Protein AF-A0A925FP99-F1 (afdb_monomer)

pLDDT: mean 89.09, std 8.15, range [67.25, 97.56]

Structure (mmCIF, N/CA/C/O backbone):
data_AF-A0A925FP99-F1
#
_entry.id   AF-A0A925FP99-F1
#
loop_
_atom_site.group_PDB
_atom_site.id
_atom_site.type_symbol
_atom_site.label_atom_id
_atom_site.label_alt_id
_atom_site.label_comp_id
_atom_site.label_asym_id
_atom_site.label_entity_id
_atom_site.label_seq_id
_atom_site.pdbx_PDB_ins_code
_atom_site.Cartn_x
_atom_site.Cartn_y
_atom_site.Cartn_z
_atom_site.occupancy
_atom_site.B_iso_or_equiv
_atom_site.aut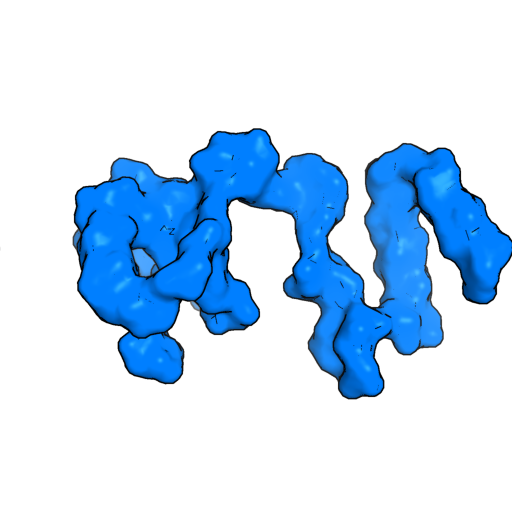h_seq_id
_atom_site.auth_comp_id
_atom_site.auth_asym_id
_atom_site.auth_atom_id
_atom_site.pdbx_PDB_model_num
ATOM 1 N N . ASN A 1 1 ? -18.141 0.164 24.677 1.00 76.81 1 ASN A N 1
ATOM 2 C CA . ASN A 1 1 ? -19.324 -0.735 24.836 1.00 76.81 1 ASN A CA 1
ATOM 3 C C . ASN A 1 1 ? -20.194 -0.618 23.567 1.00 76.81 1 ASN A C 1
ATOM 5 O O . ASN A 1 1 ? -19.815 0.152 22.694 1.00 76.81 1 ASN A O 1
ATOM 9 N N . GLN A 1 2 ? -21.297 -1.367 23.413 1.00 85.50 2 GLN A N 1
ATOM 10 C CA . GLN A 1 2 ? -22.122 -1.323 22.183 1.00 85.50 2 GLN A CA 1
ATOM 11 C C . GLN A 1 2 ? -22.684 0.083 21.892 1.00 85.50 2 GLN A C 1
ATOM 13 O O . GLN A 1 2 ? -22.601 0.559 20.767 1.00 85.50 2 GLN A O 1
ATOM 18 N N . GLU A 1 3 ? -23.162 0.775 22.924 1.00 89.81 3 GLU A N 1
ATOM 19 C CA . GLU A 1 3 ? -23.737 2.123 22.830 1.00 89.81 3 GLU A CA 1
ATOM 20 C C . GLU A 1 3 ? -22.730 3.168 22.317 1.00 89.81 3 GLU A C 1
ATOM 22 O O . GLU A 1 3 ? -23.032 3.945 21.416 1.00 89.81 3 GLU A O 1
ATOM 27 N N . GLN A 1 4 ? -21.495 3.134 22.821 1.00 87.50 4 GLN A N 1
ATOM 28 C CA . GLN A 1 4 ? -20.398 3.990 22.364 1.00 87.50 4 GLN A CA 1
ATOM 2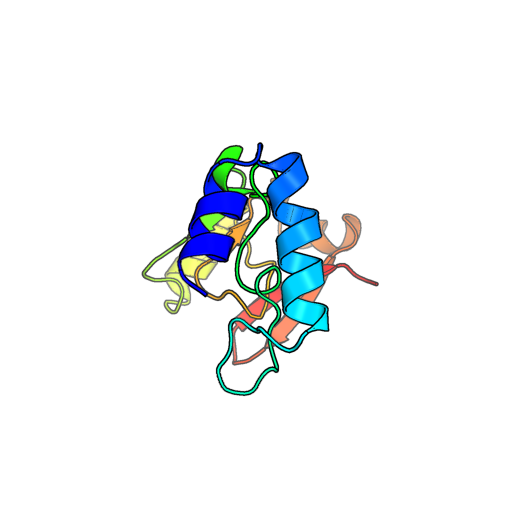9 C C . GLN A 1 4 ? -20.005 3.690 20.911 1.00 87.50 4 GLN A C 1
ATOM 31 O O . GLN A 1 4 ? -19.715 4.609 20.149 1.00 87.50 4 GLN A O 1
ATOM 36 N N . ALA A 1 5 ? -20.012 2.414 20.511 1.00 86.44 5 ALA A N 1
ATOM 37 C CA . ALA A 1 5 ? -19.715 2.032 19.134 1.00 86.44 5 ALA A CA 1
ATOM 38 C C . ALA A 1 5 ? -20.778 2.565 18.161 1.00 86.44 5 ALA A C 1
ATOM 40 O O . ALA A 1 5 ? -20.433 3.070 17.094 1.00 86.44 5 ALA A O 1
ATOM 41 N N . ASP A 1 6 ? -22.054 2.491 18.537 1.00 92.81 6 ASP A N 1
ATOM 42 C CA . ASP A 1 6 ? -23.154 3.004 17.720 1.00 92.81 6 ASP A CA 1
ATOM 43 C C . ASP A 1 6 ? -23.139 4.538 17.657 1.00 92.81 6 ASP A C 1
ATOM 45 O O . ASP A 1 6 ? -23.281 5.103 16.576 1.00 92.81 6 ASP A O 1
ATOM 49 N N . ALA A 1 7 ? -22.828 5.219 18.764 1.00 92.12 7 ALA A N 1
ATOM 50 C CA . ALA A 1 7 ? -22.654 6.671 18.772 1.00 92.12 7 ALA A CA 1
ATOM 51 C C . ALA A 1 7 ? -21.535 7.141 17.823 1.00 92.12 7 ALA A C 1
ATOM 53 O O . ALA A 1 7 ? -21.721 8.108 17.087 1.00 92.12 7 ALA A O 1
ATOM 54 N N . ILE A 1 8 ? -20.391 6.444 17.800 1.00 89.31 8 ILE A N 1
ATOM 55 C CA . ILE A 1 8 ? -19.280 6.767 16.890 1.00 89.31 8 ILE A CA 1
ATOM 56 C C . ILE A 1 8 ? -19.681 6.522 15.430 1.00 89.31 8 ILE A C 1
ATOM 58 O O . ILE A 1 8 ? -19.343 7.330 14.569 1.00 89.31 8 ILE A O 1
ATOM 62 N N . ARG A 1 9 ? -20.433 5.456 15.129 1.00 87.94 9 ARG A N 1
ATOM 63 C CA . ARG A 1 9 ? -20.881 5.148 13.755 1.00 87.94 9 ARG A CA 1
ATOM 64 C C . ARG A 1 9 ? -21.749 6.241 13.140 1.00 87.94 9 ARG A C 1
ATOM 66 O O . ARG A 1 9 ? -21.630 6.487 11.944 1.00 87.94 9 ARG A O 1
ATOM 73 N N . GLU A 1 10 ? -22.563 6.915 13.947 1.00 93.25 10 GLU A N 1
ATOM 74 C CA . GLU A 1 10 ? -23.425 8.015 13.495 1.00 93.25 10 GLU A CA 1
ATOM 75 C C . GLU A 1 10 ? -22.660 9.332 13.257 1.00 93.25 10 GLU A C 1
ATOM 77 O O . GLU A 1 10 ? -23.189 10.279 12.668 1.00 93.25 10 GLU A O 1
ATOM 82 N N . LEU A 1 11 ? -21.397 9.429 13.690 1.00 90.94 11 LEU A N 1
ATOM 83 C CA . LEU A 1 11 ? -20.569 10.598 13.412 1.00 90.94 11 LEU A CA 1
ATOM 84 C C . LEU A 1 11 ? -20.184 10.656 11.931 1.00 90.94 11 LEU A C 1
ATOM 86 O O . LEU A 1 11 ? -19.944 9.643 11.280 1.00 90.94 11 LEU A O 1
ATOM 90 N N . SER A 1 12 ? -20.007 11.871 11.408 1.00 89.06 12 SER A N 1
ATOM 91 C CA . SER A 1 12 ? -19.359 12.057 10.105 1.00 89.06 12 SER A CA 1
ATOM 92 C C . SER A 1 12 ? -17.948 11.449 10.114 1.00 89.06 12 SER A C 1
ATOM 94 O O . SER A 1 12 ? -17.276 11.579 11.142 1.00 89.06 12 SER A O 1
ATOM 96 N N . PRO A 1 13 ? -17.423 10.936 8.986 1.00 82.12 13 PRO A N 1
ATOM 97 C CA . PRO A 1 13 ? -16.086 10.337 8.923 1.00 82.12 13 PRO A CA 1
ATOM 98 C C . PRO A 1 13 ? -14.964 11.175 9.560 1.00 82.12 13 PRO A C 1
ATOM 100 O O . PRO A 1 13 ? -14.145 10.650 10.307 1.00 82.12 13 PRO A O 1
ATOM 103 N N . TYR A 1 14 ? -14.979 12.499 9.371 1.00 83.81 14 TYR A N 1
ATOM 104 C CA . TYR A 1 14 ? -14.002 13.420 9.974 1.00 83.81 14 TYR A CA 1
ATOM 105 C C . TYR A 1 14 ? -14.022 13.455 11.507 1.00 83.81 14 TYR A C 1
ATOM 107 O O . TYR A 1 14 ? -13.011 13.757 12.131 1.00 83.81 14 TYR A O 1
ATOM 115 N N 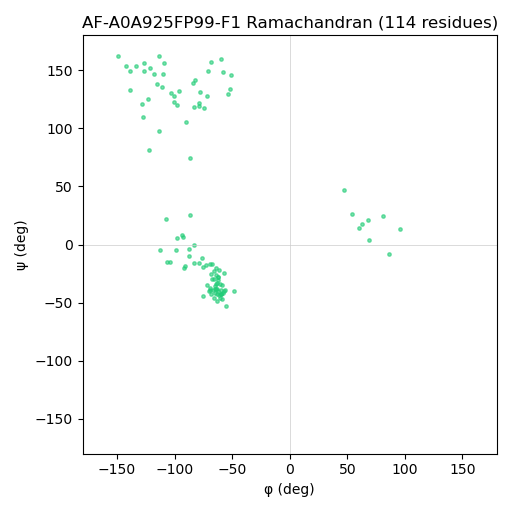. LYS A 1 15 ? -15.177 13.168 12.110 1.00 89.31 15 LYS A N 1
ATOM 116 C CA . LYS A 1 15 ? -15.366 13.106 13.562 1.00 89.31 15 LYS A CA 1
ATOM 117 C C . LYS A 1 15 ? -15.149 11.698 14.114 1.00 89.31 15 LYS A C 1
ATOM 119 O O . LYS A 1 15 ? -14.856 11.574 15.289 1.00 89.31 15 LYS A O 1
ATOM 124 N N . GLN A 1 16 ? -15.239 10.657 13.285 1.00 88.12 16 GLN A N 1
ATOM 125 C CA . GLN A 1 16 ? -14.939 9.284 13.706 1.00 88.12 16 GLN A CA 1
ATOM 126 C C . GLN A 1 16 ? -13.448 9.095 14.004 1.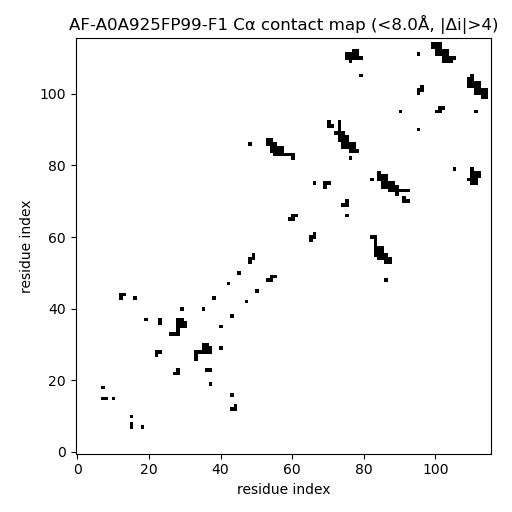00 88.12 16 GLN A C 1
ATOM 128 O O . GLN A 1 16 ? -13.095 8.486 15.006 1.00 88.12 16 GLN A O 1
ATOM 133 N N . VAL A 1 17 ? -12.574 9.648 13.157 1.00 85.56 17 VAL A N 1
ATOM 134 C CA . VAL A 1 17 ? -11.111 9.510 13.278 1.00 85.56 17 VAL A CA 1
ATOM 135 C C . VAL A 1 17 ? -10.562 9.953 14.648 1.00 85.56 17 VAL A C 1
ATOM 137 O O . VAL A 1 17 ? -9.863 9.154 15.270 1.00 85.56 17 VAL A O 1
ATOM 140 N N . PRO A 1 18 ? -10.854 11.166 15.164 1.00 87.88 18 PRO A N 1
ATOM 141 C CA . PRO A 1 18 ? -10.364 11.570 16.481 1.00 87.88 18 PRO A CA 1
ATOM 142 C C . PRO A 1 18 ? -10.908 10.699 17.620 1.00 87.88 18 PRO A C 1
ATOM 144 O O . PRO A 1 18 ? -10.168 10.442 18.564 1.00 87.88 18 PRO A O 1
ATOM 147 N N . GLU A 1 19 ? -12.139 10.185 17.518 1.00 89.56 19 GLU A N 1
ATOM 148 C CA . GLU A 1 19 ? -12.669 9.283 18.550 1.00 89.56 19 GLU A CA 1
ATOM 149 C C . GLU A 1 19 ? -12.009 7.910 18.523 1.00 89.56 19 GLU A C 1
ATOM 151 O O . GLU A 1 19 ? -11.740 7.339 19.574 1.00 89.56 19 GLU A O 1
ATOM 156 N N . VAL A 1 20 ? -11.657 7.396 17.342 1.00 85.62 20 VAL A N 1
ATOM 157 C CA . VAL A 1 20 ? -10.853 6.172 17.236 1.00 85.62 20 VAL A CA 1
ATOM 158 C C . VAL A 1 20 ? -9.497 6.355 17.926 1.00 85.62 20 VAL A C 1
ATOM 160 O O . VAL A 1 20 ? -9.088 5.480 18.684 1.00 85.62 20 VAL A O 1
ATOM 163 N N . PHE A 1 21 ? -8.836 7.504 17.753 1.00 85.25 21 PHE A N 1
ATOM 164 C CA . PHE A 1 21 ? -7.589 7.795 18.472 1.00 85.25 21 PHE A CA 1
ATOM 165 C C . PHE A 1 21 ? -7.779 7.921 19.990 1.00 85.25 21 PHE A C 1
ATOM 167 O O . PHE A 1 21 ? -6.910 7.493 20.749 1.00 85.25 21 PHE A O 1
ATOM 174 N N . ALA A 1 22 ? -8.902 8.477 20.452 1.00 88.25 22 ALA A N 1
ATOM 175 C CA . ALA A 1 22 ? -9.213 8.534 21.879 1.00 88.25 22 ALA A CA 1
ATOM 176 C C . ALA A 1 22 ? -9.373 7.125 22.477 1.00 88.25 22 ALA A C 1
ATOM 178 O O . ALA A 1 22 ? -8.809 6.837 23.531 1.00 88.25 22 ALA A O 1
ATOM 179 N N . LEU A 1 23 ? -10.049 6.215 21.766 1.00 86.50 23 LEU A N 1
ATOM 180 C CA . LEU A 1 23 ? -10.171 4.812 22.177 1.00 86.50 23 LEU A CA 1
ATOM 181 C C . LEU A 1 23 ? -8.812 4.096 22.220 1.00 86.50 23 LEU A C 1
ATOM 183 O O . LEU A 1 23 ? -8.557 3.311 23.133 1.00 86.50 23 LEU A O 1
ATOM 187 N N . GLU A 1 24 ? -7.918 4.381 21.270 1.00 84.12 24 GLU A N 1
ATOM 188 C CA . GLU A 1 24 ? -6.547 3.854 21.291 1.00 84.12 24 GLU A CA 1
ATOM 189 C C . GLU A 1 24 ? -5.768 4.331 22.523 1.00 84.12 24 GLU A C 1
ATOM 191 O O . GLU A 1 24 ? -5.076 3.533 23.158 1.00 84.12 24 GLU A O 1
ATOM 196 N N . ALA A 1 25 ? -5.926 5.599 22.920 1.00 83.81 25 ALA A N 1
ATOM 197 C CA . ALA A 1 25 ? -5.313 6.138 24.136 1.00 83.81 25 ALA A CA 1
ATOM 198 C C . ALA A 1 25 ? -5.844 5.475 25.424 1.00 83.81 25 ALA A C 1
ATOM 200 O O . ALA A 1 25 ? -5.124 5.401 26.420 1.00 83.81 25 ALA A O 1
ATOM 201 N N . GLU A 1 26 ? -7.070 4.949 25.397 1.00 86.19 26 GLU A N 1
ATOM 202 C CA . GLU A 1 26 ? -7.677 4.164 26.483 1.00 86.19 26 GLU A CA 1
ATOM 203 C C . GLU A 1 26 ? -7.273 2.677 26.465 1.00 86.19 26 GLU A C 1
ATOM 205 O O . GLU A 1 26 ? -7.677 1.907 27.338 1.00 86.19 26 GLU A O 1
ATOM 210 N N . GLY A 1 27 ? -6.447 2.259 25.502 1.00 81.06 27 GLY A N 1
ATOM 211 C CA . GLY A 1 27 ? -5.932 0.896 25.406 1.00 81.06 27 GLY A CA 1
ATOM 212 C C . GLY A 1 27 ? -6.717 -0.024 24.469 1.00 81.06 27 GLY A C 1
ATOM 213 O O . GLY A 1 27 ? -6.517 -1.240 24.504 1.00 81.06 27 GLY A O 1
ATOM 214 N N . ILE A 1 28 ? -7.607 0.519 23.633 1.00 80.88 28 ILE A N 1
ATOM 215 C CA . ILE A 1 28 ? -8.347 -0.250 22.629 1.00 80.88 28 ILE A CA 1
ATOM 216 C C . ILE A 1 28 ? -7.555 -0.264 21.321 1.00 80.88 28 ILE A C 1
ATOM 218 O O . ILE A 1 28 ? -7.531 0.709 20.575 1.00 80.88 28 ILE A O 1
ATOM 222 N N . PHE A 1 29 ? -6.933 -1.401 21.023 1.00 77.12 29 PHE A N 1
ATOM 223 C CA . PHE A 1 29 ? -6.112 -1.597 19.828 1.00 77.12 29 PHE A CA 1
ATOM 224 C C . PHE A 1 29 ? -6.734 -2.608 18.866 1.00 77.12 29 PHE A C 1
ATOM 226 O O . PHE A 1 29 ? -7.588 -3.414 19.239 1.00 77.12 29 PHE A O 1
ATOM 233 N N . PHE A 1 30 ? -6.269 -2.592 17.616 1.00 73.44 30 PHE A N 1
ATOM 234 C CA . PHE A 1 30 ? -6.692 -3.569 16.615 1.00 73.44 30 PHE A CA 1
ATOM 235 C C . PHE A 1 30 ? -6.048 -4.940 16.839 1.00 73.44 30 PHE A C 1
ATOM 237 O O . PHE A 1 30 ? -6.717 -5.972 16.768 1.00 73.44 30 PHE A O 1
ATOM 244 N N . ALA A 1 31 ? -4.746 -4.968 17.129 1.00 71.25 31 ALA A N 1
ATOM 245 C CA . ALA A 1 31 ? -4.050 -6.215 17.415 1.00 71.25 31 ALA A CA 1
ATOM 246 C C . ALA A 1 31 ? -4.241 -6.644 18.878 1.00 71.25 31 ALA A C 1
ATOM 248 O O . ALA A 1 31 ? -4.197 -5.828 19.796 1.00 71.25 31 ALA A O 1
ATOM 249 N N . LYS A 1 32 ? -4.404 -7.956 19.102 1.00 67.25 32 LYS A N 1
ATOM 250 C CA . LYS A 1 32 ? -4.583 -8.544 20.446 1.00 67.25 32 LYS A CA 1
ATOM 251 C C . LYS A 1 32 ? -3.366 -8.365 21.359 1.00 67.25 32 LYS A C 1
ATOM 253 O O . LYS A 1 32 ? -3.499 -8.489 22.570 1.00 67.25 32 LYS A O 1
ATOM 258 N N . ASP A 1 33 ? -2.198 -8.111 20.778 1.00 77.69 33 ASP A N 1
ATOM 259 C CA . ASP A 1 33 ? -0.944 -7.824 21.478 1.00 77.69 33 ASP A CA 1
ATOM 260 C C . ASP A 1 33 ? -0.712 -6.318 21.699 1.00 77.69 33 ASP A C 1
ATOM 262 O O . ASP A 1 33 ? 0.357 -5.928 22.160 1.00 77.69 33 ASP A O 1
ATOM 266 N N . LEU A 1 34 ? -1.705 -5.479 21.372 1.00 71.81 34 LEU A N 1
ATOM 267 C CA . LEU A 1 34 ? -1.673 -4.018 21.500 1.00 71.81 34 LEU A CA 1
ATOM 268 C C . LEU A 1 34 ? -0.555 -3.341 20.683 1.00 71.81 34 LEU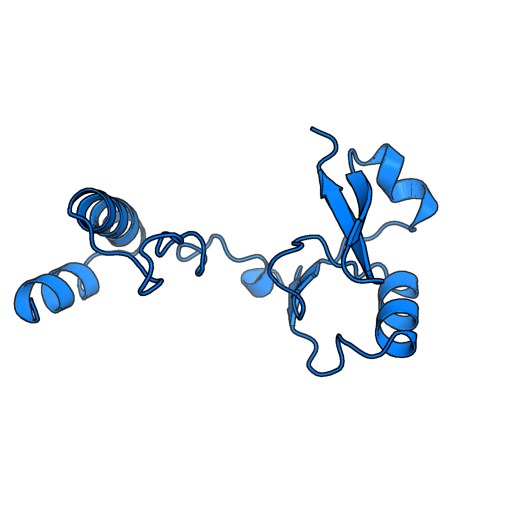 A C 1
ATOM 270 O O . LEU A 1 34 ? -0.256 -2.170 20.890 1.00 71.81 34 LEU A O 1
ATOM 274 N N . SER A 1 35 ? 0.063 -4.058 19.736 1.00 72.50 35 SER A N 1
ATOM 275 C CA . SER A 1 35 ? 1.199 -3.550 18.953 1.00 72.50 35 SER A CA 1
ATOM 276 C C . SER A 1 35 ? 0.792 -2.687 17.756 1.00 72.50 35 SER A C 1
ATOM 278 O O . SER A 1 35 ? 1.628 -1.986 17.187 1.00 72.50 35 SER A O 1
ATOM 280 N N . LYS A 1 36 ? -0.484 -2.743 17.352 1.00 68.31 36 LYS A N 1
ATOM 281 C CA . LYS A 1 36 ? -1.001 -2.063 16.159 1.00 68.31 36 LYS A CA 1
ATOM 282 C C . LYS A 1 36 ? -2.232 -1.245 16.503 1.00 68.31 36 LYS A C 1
ATOM 284 O O . LYS A 1 36 ? -3.249 -1.793 16.944 1.00 68.31 36 LYS A O 1
ATOM 289 N N . SER A 1 37 ? -2.133 0.055 16.249 1.00 75.38 37 SER A N 1
ATOM 290 C CA . SER A 1 37 ? -3.284 0.949 16.242 1.00 75.38 37 SER A CA 1
ATOM 291 C C . SER A 1 37 ? -4.298 0.498 15.185 1.00 75.38 37 SER A C 1
ATOM 293 O O . SER A 1 37 ? -3.983 -0.243 14.248 1.00 75.38 37 SER A O 1
ATOM 295 N N . ILE A 1 38 ? -5.542 0.928 15.339 1.00 73.75 38 ILE A N 1
ATOM 296 C CA . ILE A 1 38 ? -6.594 0.732 14.347 1.00 73.75 38 ILE A CA 1
ATOM 297 C C . ILE A 1 38 ? -6.153 1.377 13.034 1.00 73.75 38 ILE A C 1
ATOM 299 O O . ILE A 1 38 ? -6.156 0.707 12.004 1.00 73.75 38 ILE A O 1
ATOM 303 N N . ILE A 1 39 ? -5.638 2.607 13.081 1.00 73.75 39 ILE A N 1
ATOM 304 C CA . ILE A 1 39 ? -5.167 3.335 11.890 1.00 73.75 39 ILE A CA 1
ATOM 305 C C . ILE A 1 39 ? -3.885 2.743 11.270 1.00 73.75 39 ILE A C 1
ATOM 307 O O . ILE A 1 39 ? -3.592 2.986 10.105 1.00 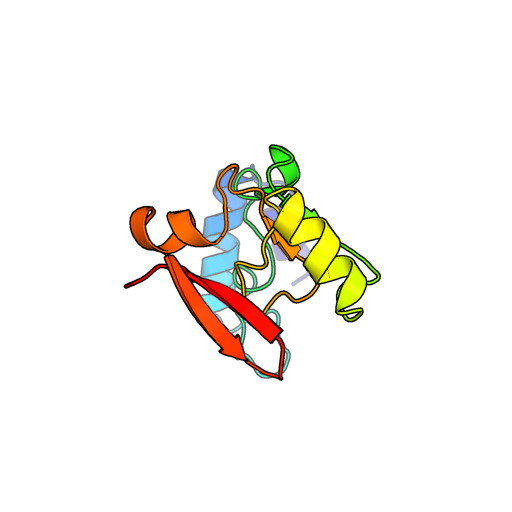73.75 39 ILE A O 1
ATOM 311 N N . TYR A 1 40 ? -3.134 1.906 11.992 1.00 69.25 40 TYR A N 1
ATOM 312 C CA . TYR A 1 40 ? -2.039 1.131 11.393 1.00 69.25 40 TYR A CA 1
ATOM 313 C C . TYR A 1 40 ? -2.556 0.066 10.414 1.00 69.25 40 TYR A C 1
ATOM 315 O O . TYR A 1 40 ? -1.859 -0.301 9.474 1.00 69.25 40 TYR A O 1
ATOM 323 N N . SER A 1 41 ? -3.762 -0.456 10.650 1.00 68.38 41 SER A N 1
ATOM 324 C CA . SER A 1 41 ? -4.322 -1.572 9.875 1.00 68.38 41 SER A CA 1
ATOM 325 C C . SER A 1 41 ? -5.384 -1.133 8.868 1.00 68.38 41 SER A C 1
ATOM 327 O O . SER A 1 41 ? -5.748 -1.915 7.995 1.00 68.38 41 SER A O 1
ATOM 329 N N . VAL A 1 42 ? -5.905 0.091 8.991 1.00 75.31 42 VAL A N 1
ATOM 330 C CA . VAL A 1 42 ? -6.928 0.645 8.094 1.00 75.31 42 VAL A CA 1
ATOM 331 C C . VAL A 1 42 ? -6.631 2.105 7.770 1.00 75.31 42 VAL A C 1
ATOM 333 O O . VAL A 1 42 ? -6.112 2.847 8.599 1.00 75.31 42 VAL A O 1
ATOM 336 N N . ALA A 1 43 ? -7.023 2.550 6.580 1.00 79.19 43 ALA A N 1
ATOM 337 C CA . ALA A 1 43 ? -6.943 3.960 6.221 1.00 79.19 43 ALA A CA 1
ATOM 338 C C . ALA A 1 43 ? -8.180 4.725 6.732 1.00 79.19 43 ALA A C 1
ATOM 340 O O . ALA A 1 43 ? -9.304 4.232 6.576 1.00 79.19 43 ALA A O 1
ATOM 341 N N . PRO A 1 44 ? -8.019 5.952 7.267 1.00 81.44 44 PRO A N 1
ATOM 342 C CA . PRO A 1 44 ? -9.137 6.862 7.463 1.00 81.44 44 PRO A CA 1
ATOM 343 C C . PRO A 1 44 ? -9.960 7.022 6.172 1.00 81.44 44 PRO A C 1
ATOM 345 O O . PRO A 1 44 ? -9.386 7.028 5.075 1.00 81.44 44 PRO A O 1
ATOM 348 N N . PRO A 1 45 ? -11.291 7.191 6.260 1.00 78.56 45 PRO A N 1
ATOM 349 C CA . PRO A 1 45 ? -12.112 7.421 5.078 1.00 78.56 45 PRO A CA 1
ATOM 350 C C . PRO A 1 45 ? -11.591 8.607 4.252 1.00 78.56 45 PRO A C 1
ATOM 352 O O . PRO A 1 45 ? -11.345 9.687 4.785 1.00 78.56 45 PRO A O 1
ATOM 355 N N . GLY A 1 46 ? -11.409 8.397 2.946 1.00 81.00 46 GLY A N 1
ATOM 356 C CA . GLY A 1 46 ? -10.839 9.396 2.034 1.00 81.00 46 GLY A CA 1
ATOM 357 C C . GLY A 1 46 ? -9.307 9.410 1.942 1.00 81.00 46 GLY A C 1
ATOM 358 O O . GLY A 1 46 ? -8.782 10.074 1.057 1.00 81.00 46 GLY A O 1
ATOM 359 N N . ALA A 1 47 ? -8.588 8.665 2.790 1.00 82.75 47 ALA A N 1
ATOM 360 C CA . ALA A 1 47 ? -7.121 8.604 2.779 1.00 82.75 47 ALA A CA 1
ATOM 361 C C . ALA A 1 47 ? -6.544 7.372 2.049 1.00 82.75 47 ALA A C 1
ATOM 363 O O . ALA A 1 47 ? -5.328 7.259 1.910 1.00 82.75 47 ALA A O 1
ATOM 364 N N . SER A 1 48 ? -7.388 6.438 1.593 1.00 84.75 48 SER A N 1
ATOM 365 C CA . SER A 1 48 ? -6.932 5.222 0.903 1.00 84.75 48 SER A CA 1
ATOM 366 C C . SER A 1 48 ? -6.554 5.486 -0.558 1.00 84.75 48 SER A C 1
ATOM 368 O O . SER A 1 48 ? -7.343 6.047 -1.317 1.00 84.75 48 SER A O 1
ATOM 370 N N . GLN A 1 49 ? -5.381 4.997 -0.973 1.00 82.50 49 GLN A N 1
ATOM 371 C CA . GLN A 1 49 ? -4.897 5.052 -2.363 1.00 82.50 49 GLN A CA 1
ATOM 372 C C . GLN A 1 49 ? -5.747 4.214 -3.334 1.00 82.50 49 GLN A C 1
ATOM 374 O O . GLN A 1 49 ? -5.791 4.508 -4.529 1.00 82.50 49 GLN A O 1
ATOM 379 N N . HIS A 1 50 ? -6.469 3.207 -2.829 1.00 86.62 50 HIS A N 1
ATOM 380 C CA . HIS A 1 50 ? -7.405 2.410 -3.632 1.00 86.62 50 HIS A CA 1
ATOM 381 C C . HIS A 1 50 ? -8.547 3.271 -4.195 1.00 86.62 50 HIS A C 1
ATOM 383 O O . HIS A 1 50 ? -9.067 2.982 -5.269 1.00 86.62 50 HIS A O 1
ATOM 389 N N . LEU A 1 51 ? -8.910 4.372 -3.518 1.00 81.81 51 LEU A N 1
ATOM 390 C CA . LEU A 1 51 ? -9.993 5.267 -3.953 1.00 81.81 51 LEU A CA 1
ATOM 391 C C . LEU A 1 51 ? -9.677 5.997 -5.261 1.00 81.81 51 LEU A C 1
ATOM 393 O O . LEU A 1 51 ? -10.590 6.326 -6.014 1.00 81.81 51 LEU A O 1
ATOM 397 N N . SER A 1 52 ? -8.399 6.258 -5.531 1.00 86.75 52 SER A N 1
ATOM 398 C CA . SER A 1 52 ? -7.935 6.905 -6.759 1.00 86.75 52 SER A CA 1
ATOM 399 C C . SER A 1 52 ? -7.435 5.910 -7.806 1.00 86.75 52 SER A C 1
ATOM 401 O O . SER A 1 52 ? -6.912 6.337 -8.832 1.00 86.75 52 SER A O 1
ATOM 403 N N . LEU A 1 53 ? -7.581 4.600 -7.554 1.00 85.81 53 LEU A N 1
ATOM 404 C CA . LEU A 1 53 ? -6.991 3.524 -8.361 1.00 85.81 53 LEU A CA 1
ATOM 405 C C . LEU A 1 53 ? -5.468 3.670 -8.537 1.00 85.81 53 LEU A C 1
ATOM 407 O O . LEU A 1 53 ? -4.899 3.176 -9.507 1.00 85.81 53 LEU A O 1
ATOM 411 N N . LEU A 1 54 ? -4.804 4.338 -7.587 1.00 91.12 54 LEU A N 1
ATOM 412 C CA . LEU A 1 54 ? -3.343 4.397 -7.508 1.00 91.12 54 LEU A CA 1
ATOM 413 C C . LEU A 1 54 ? -2.765 3.219 -6.721 1.00 91.12 54 LEU A C 1
ATOM 415 O O . LEU A 1 54 ? -1.547 3.085 -6.645 1.00 91.12 54 LEU A O 1
ATOM 419 N N . ALA A 1 55 ? -3.628 2.374 -6.157 1.00 93.38 55 ALA A N 1
ATOM 420 C CA . ALA A 1 55 ? -3.246 1.114 -5.555 1.00 93.38 55 ALA A CA 1
ATOM 421 C C . ALA A 1 55 ? -4.274 0.010 -5.817 1.00 93.38 55 ALA A C 1
ATOM 423 O O . ALA A 1 55 ? -5.459 0.297 -6.008 1.00 93.38 55 ALA A O 1
ATOM 424 N N . PHE A 1 56 ? -3.806 -1.237 -5.805 1.00 93.31 56 PHE A N 1
ATOM 425 C CA . PHE A 1 56 ? -4.644 -2.433 -5.765 1.00 93.31 56 PHE A CA 1
ATOM 426 C C . PHE A 1 56 ? -3.947 -3.574 -5.022 1.00 93.31 56 PHE A C 1
ATOM 428 O O . PHE A 1 56 ? -2.720 -3.598 -4.902 1.00 93.31 56 PHE A O 1
ATOM 435 N N . ASP A 1 57 ? -4.748 -4.559 -4.614 1.00 95.19 57 ASP A N 1
ATOM 436 C CA . ASP A 1 57 ? -4.269 -5.772 -3.958 1.00 95.19 57 ASP A CA 1
ATOM 437 C C . ASP A 1 57 ? -4.216 -6.937 -4.950 1.00 95.19 57 ASP A C 1
ATOM 439 O O . ASP A 1 57 ? -5.199 -7.242 -5.629 1.00 95.19 57 ASP A O 1
ATOM 443 N N . ILE A 1 58 ? -3.067 -7.609 -5.029 1.00 95.88 58 ILE A N 1
ATOM 444 C CA . ILE A 1 58 ? -2.865 -8.785 -5.884 1.00 95.88 58 ILE A CA 1
ATOM 445 C C . ILE A 1 58 ? -2.908 -10.047 -5.040 1.00 95.88 58 ILE A C 1
ATOM 447 O O . ILE A 1 58 ? -2.187 -10.148 -4.055 1.00 95.88 58 ILE A O 1
ATOM 451 N N . ALA A 1 59 ? -3.698 -11.042 -5.447 1.00 96.56 59 ALA A N 1
ATOM 452 C CA . ALA A 1 59 ? -3.780 -12.322 -4.744 1.00 96.56 59 ALA A CA 1
ATOM 453 C C . ALA A 1 59 ? -2.489 -13.147 -4.896 1.00 96.56 59 ALA A C 1
ATOM 455 O O . ALA A 1 59 ? -1.995 -13.733 -3.936 1.00 96.56 59 ALA A O 1
ATOM 456 N N . GLU A 1 60 ? -1.890 -13.144 -6.087 1.00 97.00 60 GLU A N 1
ATOM 457 C CA . GLU A 1 60 ? -0.671 -13.883 -6.427 1.00 97.00 60 GLU A CA 1
ATOM 458 C C . GLU A 1 60 ? 0.620 -13.115 -6.085 1.00 97.00 60 GLU A C 1
ATOM 460 O O . GLU A 1 60 ? 1.665 -13.345 -6.695 1.00 97.00 60 GLU A O 1
ATOM 465 N N . PHE A 1 61 ? 0.576 -12.200 -5.111 1.00 94.69 61 PHE A N 1
ATOM 466 C CA . PHE A 1 61 ? 1.686 -11.305 -4.759 1.00 94.69 61 PHE A CA 1
ATOM 467 C C . PHE A 1 61 ? 2.991 -12.043 -4.395 1.00 94.69 61 PHE A C 1
ATOM 469 O O . PHE A 1 61 ? 4.091 -11.498 -4.525 1.00 94.69 61 PHE A O 1
ATOM 476 N N . ASP A 1 62 ? 2.891 -13.298 -3.947 1.00 94.81 62 ASP A N 1
ATOM 477 C CA . ASP A 1 62 ? 4.039 -14.143 -3.605 1.00 94.81 62 ASP A CA 1
ATOM 478 C C . ASP A 1 62 ? 4.778 -14.690 -4.840 1.00 94.81 62 ASP A C 1
ATOM 480 O O . ASP A 1 62 ? 5.966 -15.006 -4.770 1.00 94.81 62 ASP A O 1
ATOM 484 N N . ASN A 1 63 ? 4.140 -14.710 -6.012 1.00 96.25 63 ASN A N 1
ATOM 485 C CA . ASN A 1 63 ? 4.774 -15.177 -7.238 1.00 96.25 63 ASN A CA 1
ATOM 486 C C . ASN A 1 63 ? 5.787 -14.130 -7.772 1.00 96.25 63 ASN A C 1
ATOM 488 O O . ASN A 1 63 ? 5.388 -13.020 -8.144 1.00 96.25 63 ASN A O 1
ATOM 492 N N . PRO A 1 64 ? 7.094 -14.454 -7.860 1.00 95.38 64 PRO A N 1
ATOM 493 C CA . PRO A 1 64 ? 8.106 -13.521 -8.358 1.00 95.38 64 PRO A CA 1
ATOM 494 C C . PRO A 1 64 ? 7.876 -13.095 -9.815 1.00 95.38 64 PRO A C 1
ATOM 496 O O . PRO A 1 64 ? 8.196 -11.958 -10.167 1.00 95.38 64 PRO A O 1
ATOM 499 N N . ASP A 1 65 ? 7.286 -13.952 -10.652 1.00 97.19 65 ASP A N 1
ATOM 500 C CA . ASP A 1 65 ? 6.974 -13.608 -12.041 1.00 97.19 65 ASP A CA 1
ATOM 501 C C . ASP A 1 65 ? 5.861 -12.560 -12.121 1.00 97.19 65 ASP A C 1
ATOM 503 O O . ASP A 1 65 ? 5.945 -11.633 -12.929 1.00 97.19 65 ASP A O 1
ATOM 507 N N . VAL A 1 66 ? 4.861 -12.649 -11.237 1.00 97.12 66 VAL A N 1
ATOM 508 C CA . VAL A 1 66 ? 3.796 -11.641 -11.122 1.00 97.12 66 VAL A CA 1
ATOM 509 C C . VAL A 1 66 ? 4.394 -10.300 -10.709 1.00 97.12 66 VAL A C 1
ATOM 511 O O . VAL A 1 66 ? 4.165 -9.301 -11.390 1.00 97.12 66 VAL A O 1
ATOM 514 N N . ARG A 1 67 ? 5.247 -10.272 -9.675 1.00 96.00 67 ARG A N 1
ATOM 515 C CA . ARG A 1 67 ? 5.937 -9.038 -9.252 1.00 96.00 67 ARG A CA 1
ATOM 516 C C . ARG A 1 67 ? 6.770 -8.426 -10.376 1.00 96.00 67 ARG A C 1
ATOM 518 O O . ARG A 1 67 ? 6.726 -7.219 -10.593 1.00 96.00 67 ARG A O 1
ATOM 525 N N . LYS A 1 68 ? 7.481 -9.257 -11.141 1.00 95.88 68 LYS A N 1
ATOM 526 C CA . LYS A 1 68 ? 8.277 -8.812 -12.290 1.00 95.88 68 LYS A CA 1
ATOM 527 C C . LYS A 1 68 ? 7.417 -8.221 -13.409 1.00 95.88 68 LYS A C 1
ATOM 529 O O . LYS A 1 68 ? 7.841 -7.267 -14.056 1.00 95.88 68 LYS A O 1
ATOM 534 N N . ILE A 1 69 ? 6.240 -8.787 -13.677 1.00 97.25 69 ILE A N 1
ATOM 535 C CA . ILE A 1 69 ? 5.292 -8.232 -14.655 1.00 97.25 69 ILE A CA 1
ATOM 536 C C . ILE A 1 69 ? 4.769 -6.878 -14.168 1.00 97.25 69 ILE A C 1
ATOM 538 O O . ILE A 1 69 ? 4.773 -5.920 -14.934 1.00 97.25 69 ILE A O 1
ATOM 542 N N . LEU A 1 70 ? 4.378 -6.780 -12.899 1.00 97.19 70 LEU A N 1
ATOM 543 C CA . LEU A 1 70 ? 3.861 -5.549 -12.300 1.00 97.19 70 LEU A CA 1
ATOM 544 C C . LEU A 1 70 ? 4.887 -4.409 -12.332 1.00 97.19 70 LEU A C 1
ATOM 546 O O . LEU A 1 70 ? 4.557 -3.319 -12.799 1.00 97.19 70 LEU A O 1
ATOM 550 N N . ALA A 1 71 ? 6.142 -4.682 -11.966 1.00 96.44 71 ALA A N 1
ATOM 551 C CA . ALA A 1 71 ? 7.224 -3.697 -12.014 1.00 96.44 71 ALA A CA 1
ATOM 552 C C . ALA A 1 71 ? 7.452 -3.148 -13.435 1.00 96.44 71 ALA A C 1
ATOM 554 O O . ALA A 1 71 ? 7.603 -1.943 -13.621 1.00 96.44 71 ALA A O 1
ATOM 555 N N . LYS A 1 72 ? 7.366 -3.999 -14.472 1.00 97.12 72 LYS A N 1
ATOM 556 C CA . LYS A 1 72 ? 7.427 -3.554 -15.883 1.00 97.12 72 LYS A CA 1
ATOM 557 C C . LYS A 1 72 ? 6.298 -2.597 -16.274 1.00 97.12 72 LYS A C 1
ATOM 559 O O . LYS A 1 72 ? 6.430 -1.882 -17.262 1.00 97.12 72 LYS A O 1
ATOM 564 N N . HIS A 1 73 ? 5.192 -2.618 -15.537 1.00 97.31 73 HIS A N 1
ATOM 565 C CA . HIS A 1 73 ? 4.036 -1.747 -15.723 1.00 97.31 73 HIS A CA 1
ATOM 566 C C . HIS A 1 73 ? 3.923 -0.680 -14.621 1.00 97.31 73 HIS A C 1
ATOM 568 O O . HIS A 1 73 ? 2.847 -0.119 -14.428 1.00 97.31 73 HIS A O 1
ATOM 574 N N . PHE A 1 74 ? 5.033 -0.376 -13.938 1.00 97.50 74 PHE A N 1
ATOM 575 C CA . PHE A 1 74 ? 5.170 0.694 -12.943 1.00 97.50 74 PHE A CA 1
ATOM 576 C C . PHE A 1 74 ? 4.385 0.493 -11.639 1.00 97.50 74 PHE A C 1
ATOM 578 O O . PHE A 1 74 ? 4.118 1.458 -10.916 1.00 97.50 74 PHE A O 1
ATOM 585 N N . TRP A 1 75 ? 4.025 -0.756 -11.339 1.00 97.56 75 TRP A N 1
ATOM 586 C CA . TRP A 1 75 ? 3.385 -1.155 -10.090 1.00 97.56 75 TRP A CA 1
ATOM 587 C C . TRP A 1 75 ? 4.415 -1.767 -9.149 1.00 97.56 75 TRP A C 1
ATOM 589 O O . TRP A 1 75 ? 5.054 -2.768 -9.481 1.00 97.56 75 TRP A O 1
ATOM 599 N N . TYR A 1 76 ? 4.546 -1.189 -7.958 1.00 97.06 76 TYR A N 1
ATOM 600 C CA . TYR A 1 76 ? 5.582 -1.556 -6.995 1.00 97.06 76 TYR A CA 1
ATOM 601 C C . TYR A 1 76 ? 5.005 -1.732 -5.594 1.00 97.06 76 TYR A C 1
ATOM 603 O O . TYR A 1 76 ? 4.011 -1.105 -5.230 1.00 97.06 76 TYR A O 1
ATOM 611 N N . GLN A 1 77 ? 5.659 -2.556 -4.780 1.00 96.25 77 GLN A N 1
ATOM 612 C CA . GLN A 1 77 ? 5.325 -2.672 -3.365 1.00 96.25 77 GLN A CA 1
ATOM 613 C C . GLN A 1 77 ? 6.012 -1.551 -2.587 1.00 96.25 77 GLN A C 1
ATOM 615 O O . GLN A 1 77 ? 7.240 -1.474 -2.562 1.00 96.25 77 GLN A O 1
ATOM 620 N N . THR A 1 78 ? 5.228 -0.690 -1.940 1.00 94.94 78 THR A N 1
ATOM 621 C CA . THR A 1 78 ? 5.744 0.477 -1.199 1.00 94.94 78 THR A CA 1
ATOM 622 C C . THR A 1 78 ? 5.536 0.379 0.313 1.00 94.94 78 THR A C 1
ATOM 624 O O . THR A 1 78 ? 5.996 1.240 1.059 1.00 94.94 78 THR A O 1
ATOM 627 N N . VAL A 1 79 ? 4.853 -0.672 0.780 1.00 91.00 79 VAL A N 1
ATOM 628 C CA . VAL A 1 79 ? 4.512 -0.899 2.191 1.00 91.00 79 VAL A CA 1
ATOM 629 C C . VAL A 1 79 ? 4.973 -2.300 2.592 1.00 91.00 79 VAL A C 1
ATOM 631 O O . VAL A 1 79 ? 4.416 -3.302 2.162 1.00 91.00 79 VAL A O 1
ATOM 634 N N . THR A 1 80 ? 6.010 -2.395 3.424 1.00 90.88 80 THR A N 1
ATOM 635 C CA . THR A 1 80 ? 6.646 -3.682 3.780 1.00 90.88 80 THR A CA 1
ATOM 636 C C . THR A 1 80 ? 5.769 -4.603 4.622 1.00 90.88 80 THR A C 1
ATOM 638 O O . THR A 1 80 ? 5.957 -5.818 4.610 1.00 90.88 80 THR A O 1
ATOM 641 N N . SER A 1 81 ? 4.821 -4.034 5.365 1.00 87.19 81 SER A N 1
ATOM 642 C CA . SER A 1 81 ? 3.868 -4.769 6.197 1.00 87.19 81 SER A CA 1
ATOM 643 C C . SER A 1 81 ? 2.602 -5.199 5.454 1.00 87.19 81 SER A C 1
ATOM 645 O O . SER A 1 81 ? 1.826 -5.964 6.021 1.00 87.19 81 SER A O 1
ATOM 647 N N . ASP A 1 82 ? 2.391 -4.719 4.224 1.00 88.44 82 ASP A N 1
ATOM 648 C CA . ASP A 1 82 ? 1.192 -4.972 3.424 1.00 88.44 82 ASP A CA 1
ATOM 649 C C . ASP A 1 82 ? 1.572 -5.621 2.088 1.00 88.44 82 ASP A C 1
ATOM 651 O O . ASP A 1 82 ? 1.779 -4.984 1.057 1.00 88.44 82 ASP A O 1
ATOM 655 N N . LEU A 1 83 ? 1.773 -6.935 2.151 1.00 93.38 83 LEU A N 1
ATOM 656 C CA . LEU A 1 83 ? 2.332 -7.724 1.057 1.00 93.38 83 LEU A CA 1
ATOM 657 C C . LEU A 1 83 ? 1.485 -7.792 -0.228 1.00 93.38 83 LEU A C 1
ATOM 659 O O . LEU A 1 83 ? 2.101 -7.912 -1.287 1.00 93.38 83 LEU A O 1
ATOM 663 N N . PRO A 1 84 ? 0.142 -7.797 -0.204 1.00 95.19 84 PRO A N 1
ATOM 664 C CA . PRO A 1 84 ? -0.634 -7.786 -1.439 1.00 95.19 84 PRO A CA 1
ATOM 665 C C . PRO A 1 84 ? -0.736 -6.399 -2.086 1.00 95.19 84 PRO A C 1
ATOM 667 O O . PRO A 1 84 ? -1.082 -6.351 -3.263 1.00 95.19 84 PRO A O 1
ATOM 670 N N . HIS A 1 85 ? -0.427 -5.309 -1.370 1.00 95.44 85 HIS A N 1
ATOM 671 C CA . HIS A 1 85 ? -0.642 -3.932 -1.828 1.00 95.44 85 HIS A CA 1
ATOM 672 C C . HIS A 1 85 ? 0.435 -3.465 -2.818 1.00 95.44 85 HIS A C 1
ATOM 674 O O . HIS A 1 85 ? 1.630 -3.407 -2.502 1.00 95.44 85 HIS A O 1
ATOM 680 N N . PHE A 1 86 ? 0.001 -3.076 -4.017 1.00 96.75 86 PHE A N 1
ATOM 681 C CA . PHE A 1 86 ? 0.837 -2.462 -5.047 1.00 96.75 86 PHE A CA 1
ATOM 682 C C . PHE A 1 86 ? 0.390 -1.033 -5.314 1.00 96.75 86 PHE A C 1
ATOM 684 O O . PHE A 1 86 ? -0.798 -0.771 -5.465 1.00 96.75 86 PHE A O 1
ATOM 691 N N . THR A 1 87 ? 1.358 -0.132 -5.457 1.00 96.81 87 THR A N 1
ATOM 692 C CA . THR A 1 87 ? 1.152 1.283 -5.774 1.00 96.81 87 THR A CA 1
ATOM 693 C C . THR A 1 87 ? 1.656 1.571 -7.186 1.00 96.81 87 THR A C 1
ATOM 695 O O . THR A 1 87 ? 2.756 1.149 -7.554 1.00 96.81 87 THR A O 1
ATOM 698 N N . PHE A 1 88 ? 0.880 2.311 -7.976 1.00 96.62 88 PHE A N 1
ATOM 699 C CA . PHE A 1 88 ? 1.323 2.822 -9.271 1.00 96.62 88 PHE A CA 1
ATOM 700 C C . PHE A 1 88 ? 2.208 4.050 -9.079 1.00 96.62 88 PHE A C 1
ATOM 702 O O . PHE A 1 88 ? 1.753 5.064 -8.550 1.00 96.62 88 PHE A O 1
ATOM 709 N N . LEU A 1 89 ? 3.457 3.975 -9.538 1.00 95.31 89 LEU A N 1
ATOM 710 C CA . LEU A 1 89 ? 4.411 5.089 -9.448 1.00 95.31 89 LEU A CA 1
ATOM 711 C C . LEU A 1 89 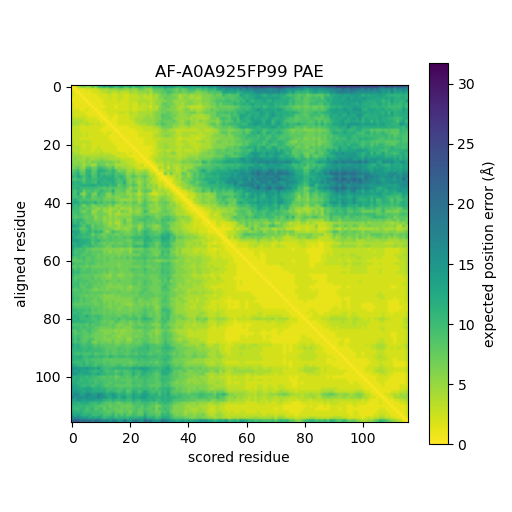? 4.668 5.769 -10.798 1.00 95.31 89 LEU A C 1
ATOM 713 O O . LEU A 1 89 ? 5.191 6.877 -10.834 1.00 95.31 89 LEU A O 1
ATOM 717 N N . GLY A 1 90 ? 4.281 5.133 -11.907 1.00 95.62 90 GLY A N 1
ATOM 718 C CA . GLY A 1 90 ? 4.327 5.724 -13.250 1.00 95.62 90 GLY A CA 1
ATOM 719 C C . GLY A 1 90 ? 5.722 5.964 -13.839 1.00 95.62 90 GLY A C 1
ATOM 720 O O . GLY A 1 90 ? 5.811 6.507 -14.937 1.00 95.62 90 GLY A O 1
ATOM 721 N N . VAL A 1 91 ? 6.787 5.556 -13.146 1.00 96.19 91 VAL A N 1
ATOM 722 C CA . VAL A 1 91 ? 8.181 5.680 -13.594 1.00 96.19 91 VAL A CA 1
ATOM 723 C C . VAL A 1 91 ? 8.894 4.332 -13.537 1.00 96.19 91 VAL A C 1
ATOM 725 O O . VAL A 1 91 ? 8.485 3.423 -12.800 1.00 96.19 91 VAL A O 1
ATOM 728 N N . ALA A 1 92 ? 9.945 4.192 -14.341 1.00 96.19 92 ALA A N 1
ATOM 729 C CA . ALA A 1 92 ? 10.758 2.986 -14.381 1.00 96.19 92 ALA A CA 1
ATOM 730 C C . ALA A 1 92 ? 11.564 2.796 -13.085 1.00 96.19 92 ALA A C 1
ATOM 732 O O . ALA A 1 92 ? 11.812 3.738 -12.334 1.00 96.19 92 ALA A O 1
ATOM 733 N N . GLU A 1 93 ? 11.956 1.551 -12.814 1.00 95.44 93 GLU A N 1
ATOM 734 C CA . GLU A 1 93 ? 12.612 1.155 -11.564 1.00 95.44 93 GLU A CA 1
ATOM 735 C C . GLU A 1 93 ? 13.923 1.924 -11.302 1.00 95.44 93 GLU A C 1
ATOM 737 O O . GLU A 1 93 ? 14.239 2.270 -10.165 1.00 95.44 93 GLU A O 1
ATOM 742 N N . ASP A 1 94 ? 14.670 2.236 -12.360 1.00 96.44 94 ASP A N 1
ATOM 743 C CA . ASP A 1 94 ? 15.916 3.004 -12.322 1.00 96.44 94 ASP A CA 1
ATOM 744 C C . ASP A 1 94 ? 15.710 4.502 -12.038 1.00 96.44 94 ASP A C 1
ATOM 746 O O . ASP A 1 94 ? 16.643 5.176 -11.598 1.00 96.44 94 ASP A O 1
ATOM 750 N N . GLU A 1 95 ? 14.490 5.016 -12.209 1.00 97.38 95 GLU A N 1
ATOM 751 C CA . GLU A 1 95 ? 14.111 6.401 -11.905 1.00 97.38 95 GLU A CA 1
ATOM 752 C C . GLU A 1 95 ? 13.584 6.578 -10.468 1.00 97.38 95 GLU A C 1
ATOM 754 O O . GLU A 1 95 ? 13.574 7.695 -9.937 1.00 97.38 95 GLU A O 1
ATOM 759 N N . LEU A 1 96 ? 13.178 5.491 -9.802 1.00 96.69 96 LEU A N 1
ATOM 760 C CA . LEU A 1 96 ? 12.612 5.527 -8.446 1.00 96.69 96 LEU A CA 1
ATOM 761 C C . LEU A 1 96 ? 13.540 6.179 -7.403 1.00 96.69 96 LEU A C 1
ATOM 763 O O . LEU A 1 96 ? 13.036 6.983 -6.611 1.00 96.69 96 LEU A O 1
ATOM 767 N N . PRO A 1 97 ? 14.872 5.954 -7.416 1.00 96.81 97 PRO A N 1
ATOM 768 C CA . PRO A 1 97 ? 15.793 6.690 -6.549 1.00 96.81 97 PRO A CA 1
ATOM 769 C C . PRO A 1 97 ? 15.712 8.210 -6.702 1.00 96.81 97 PRO A C 1
ATOM 771 O O . PRO A 1 97 ? 15.736 8.939 -5.712 1.00 96.81 97 PRO A O 1
ATOM 774 N N . GLY A 1 98 ? 15.542 8.701 -7.933 1.00 95.69 98 GLY A N 1
ATOM 775 C CA . GLY A 1 98 ? 15.385 10.130 -8.217 1.00 95.69 98 GLY A CA 1
ATOM 776 C C . GLY A 1 98 ? 14.080 10.726 -7.680 1.00 95.69 98 GLY A C 1
ATOM 777 O O . GLY A 1 98 ? 13.980 11.942 -7.533 1.00 95.69 98 GLY A O 1
ATOM 778 N N . SER A 1 99 ? 13.104 9.879 -7.345 1.00 93.56 99 SER A N 1
ATOM 779 C CA . SER A 1 99 ? 11.803 10.263 -6.784 1.00 93.56 99 SER A CA 1
ATOM 780 C C . SER A 1 99 ? 11.772 10.229 -5.248 1.00 93.56 99 SER A C 1
ATOM 782 O O . SER A 1 99 ? 10.706 10.373 -4.653 1.00 93.56 99 SER A O 1
ATOM 784 N N . GLY A 1 100 ? 12.925 10.035 -4.594 1.00 95.44 100 GLY A N 1
ATOM 785 C CA . GLY A 1 100 ? 13.031 9.974 -3.133 1.00 95.44 100 GLY A CA 1
ATOM 786 C C . GLY A 1 100 ? 12.658 8.614 -2.538 1.00 95.44 100 GLY A C 1
ATOM 787 O O . GLY A 1 100 ? 12.248 8.543 -1.379 1.00 95.44 100 GLY A O 1
ATOM 788 N N . LEU A 1 101 ? 12.766 7.537 -3.321 1.00 97.25 101 LEU A N 1
ATOM 789 C CA . LEU A 1 101 ? 12.543 6.167 -2.862 1.00 97.25 101 LEU A CA 1
ATOM 790 C C . LEU A 1 101 ? 13.856 5.391 -2.813 1.00 97.25 101 LEU A C 1
ATOM 792 O O . LEU A 1 101 ? 14.721 5.551 -3.666 1.00 97.25 101 LEU A O 1
ATOM 796 N N . LYS A 1 102 ? 13.983 4.473 -1.862 1.00 97.12 102 LYS A N 1
ATOM 797 C CA . LYS A 1 102 ? 15.085 3.513 -1.807 1.00 97.12 102 LYS A CA 1
ATOM 798 C C . LYS A 1 102 ? 14.574 2.089 -1.920 1.00 97.12 102 LYS A C 1
ATOM 800 O O . LYS A 1 102 ? 13.502 1.743 -1.418 1.00 97.12 102 LYS A O 1
ATOM 805 N N . LYS A 1 103 ? 15.397 1.256 -2.549 1.00 96.94 103 LYS A N 1
ATOM 806 C CA . LYS A 1 103 ? 15.188 -0.184 -2.613 1.00 96.94 103 LYS A CA 1
ATOM 807 C C . LYS A 1 103 ? 15.462 -0.805 -1.246 1.00 96.94 103 LYS A C 1
ATOM 809 O O . LYS A 1 103 ? 16.540 -0.626 -0.682 1.00 96.94 103 LYS A O 1
ATOM 814 N N . LEU A 1 104 ? 14.509 -1.577 -0.746 1.00 96.56 104 LEU A N 1
ATOM 815 C CA . LEU A 1 104 ? 14.626 -2.367 0.470 1.00 96.56 104 LEU A CA 1
ATOM 816 C C . LEU A 1 104 ? 14.337 -3.829 0.144 1.00 96.56 104 LEU A C 1
ATOM 818 O O . LEU A 1 104 ? 13.276 -4.150 -0.385 1.00 96.56 104 LEU A O 1
ATOM 822 N N . ILE A 1 105 ? 15.267 -4.716 0.496 1.00 95.06 105 ILE A N 1
ATOM 823 C CA . ILE A 1 105 ? 15.048 -6.159 0.398 1.00 95.06 105 ILE A CA 1
ATOM 824 C C . ILE A 1 105 ? 14.632 -6.691 1.767 1.00 95.06 105 ILE A C 1
ATOM 826 O O . ILE A 1 105 ? 15.380 -6.570 2.735 1.00 95.06 105 ILE A O 1
ATOM 830 N N . SER A 1 106 ? 13.447 -7.289 1.846 1.00 91.56 106 SER A N 1
ATOM 831 C CA . SER A 1 106 ? 12.924 -7.924 3.058 1.00 91.56 106 SER A CA 1
ATOM 832 C C . SER A 1 106 ? 12.233 -9.228 2.688 1.00 91.56 106 SER A C 1
ATOM 834 O O . SER A 1 106 ? 11.462 -9.260 1.732 1.00 91.56 106 SER A O 1
ATOM 836 N N . CYS A 1 107 ? 12.523 -10.309 3.419 1.00 86.31 107 CYS A N 1
ATOM 837 C CA . CYS A 1 107 ? 11.961 -11.641 3.162 1.00 86.31 107 CYS A CA 1
ATOM 838 C C . CYS A 1 107 ? 12.035 -12.053 1.674 1.00 86.31 107 CYS A C 1
ATOM 840 O O . CYS A 1 107 ? 11.041 -12.495 1.108 1.00 86.31 107 CYS A O 1
ATOM 842 N N . GLU A 1 108 ? 13.202 -11.858 1.040 1.00 87.69 108 GLU A N 1
ATOM 843 C CA . GLU A 1 108 ? 13.460 -12.173 -0.384 1.00 87.69 108 GLU A CA 1
ATOM 844 C C . GLU A 1 108 ? 12.603 -11.385 -1.394 1.00 87.69 108 GLU A C 1
ATOM 846 O O . GLU A 1 108 ? 12.495 -11.748 -2.568 1.00 87.69 108 GLU A O 1
ATOM 851 N N . ARG A 1 109 ? 12.003 -10.275 -0.958 1.00 91.31 109 ARG A N 1
ATOM 852 C CA . ARG A 1 109 ? 11.182 -9.401 -1.794 1.00 91.31 109 ARG A CA 1
ATOM 853 C C . ARG A 1 109 ? 11.725 -7.992 -1.820 1.00 91.31 109 ARG A C 1
ATOM 855 O O . ARG A 1 109 ? 12.356 -7.533 -0.872 1.00 91.31 109 ARG A O 1
ATOM 862 N N . GLU A 1 110 ? 11.447 -7.327 -2.928 1.00 94.50 110 GLU A N 1
ATOM 863 C CA . GLU A 1 110 ? 11.833 -5.951 -3.164 1.00 94.50 110 GLU A CA 1
ATOM 864 C C . GLU A 1 110 ? 10.685 -5.004 -2.825 1.00 94.50 110 GLU A C 1
ATOM 866 O O . GLU A 1 110 ? 9.554 -5.203 -3.266 1.00 94.50 110 GLU A O 1
ATOM 871 N N . PHE A 1 111 ? 11.010 -3.961 -2.070 1.00 96.75 111 PHE A N 1
ATOM 872 C CA . PHE A 1 111 ? 10.121 -2.860 -1.737 1.00 96.75 111 PHE A CA 1
ATOM 873 C C . PHE A 1 111 ? 10.775 -1.530 -2.103 1.00 96.75 111 PHE A C 1
ATOM 875 O O . PHE A 1 111 ? 11.993 -1.376 -1.998 1.00 96.75 111 PHE A O 1
ATOM 882 N N . TRP A 1 112 ? 9.947 -0.556 -2.462 1.00 97.38 112 TRP A N 1
ATOM 883 C CA . TRP A 1 112 ? 10.347 0.817 -2.743 1.00 97.38 112 TRP A CA 1
ATOM 884 C C . TRP A 1 112 ? 9.752 1.739 -1.688 1.00 97.38 112 TRP A C 1
ATOM 886 O O . TRP A 1 112 ? 8.578 2.095 -1.739 1.00 97.38 112 TRP A O 1
ATOM 896 N N . VAL A 1 113 ? 10.563 2.079 -0.689 1.00 95.94 113 VAL A N 1
ATOM 897 C CA . VAL A 1 113 ? 10.132 2.836 0.495 1.00 95.94 113 VAL A CA 1
ATOM 898 C C . VAL A 1 113 ? 10.710 4.251 0.472 1.00 95.94 113 VAL A C 1
ATOM 900 O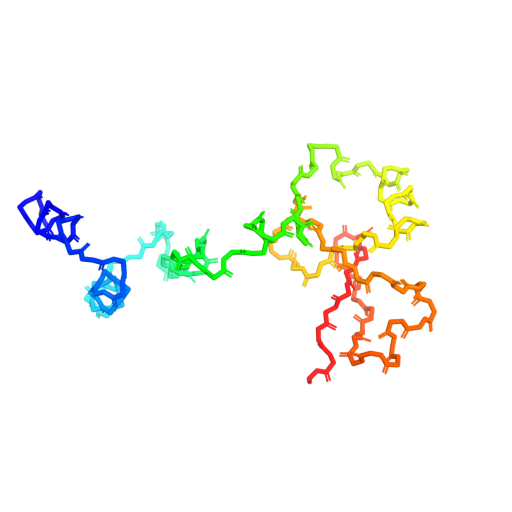 O . VAL A 1 113 ? 11.748 4.451 -0.158 1.00 95.94 113 VAL A O 1
ATOM 903 N N . PRO A 1 114 ? 10.095 5.231 1.159 1.00 94.81 114 PRO A N 1
ATOM 904 C CA . PRO A 1 114 ? 10.660 6.573 1.274 1.00 94.81 114 PRO A CA 1
ATOM 905 C C . PRO A 1 114 ? 12.113 6.564 1.765 1.00 94.81 114 PRO A C 1
ATOM 907 O O . PRO A 1 114 ? 12.450 5.873 2.734 1.00 94.81 114 PRO A O 1
ATOM 910 N N . ASP A 1 115 ? 12.970 7.342 1.105 1.00 94.19 115 ASP A N 1
ATOM 911 C CA . ASP A 1 115 ? 14.344 7.581 1.541 1.00 94.19 115 ASP A CA 1
ATOM 912 C C . ASP A 1 115 ? 14.398 8.747 2.535 1.00 94.19 115 ASP A C 1
ATOM 914 O O . ASP A 1 115 ? 14.765 9.875 2.212 1.00 94.19 115 ASP A O 1
ATOM 918 N N . ILE A 1 116 ? 13.935 8.444 3.746 1.00 83.81 116 ILE A N 1
ATOM 919 C CA . ILE A 1 116 ? 14.014 9.283 4.948 1.00 83.81 116 ILE A CA 1
ATOM 920 C C . ILE A 1 116 ? 15.135 8.816 5.871 1.00 83.81 116 ILE A C 1
ATOM 922 O O . ILE A 1 116 ? 15.476 7.600 5.830 1.00 83.81 116 ILE A O 1
#

Foldseek 3Di:
DVVVVVVLVPDDLVSNVVVLVVVLVVVDAPDPVNPHHPCNVDPRVPRDPVVVVQKDFDPVLVDVVVQVVCLVVQWFAADPVRRRMTGRPPDHPVCLVVVQWDWDADPNDTHTYGND

Secondary structure (DSSP, 8-state):
-HHHHHHHHTS-HHHHHHHHHHHHHTT--SSTTS-S-HHHHSPPTT--GGGGTSEEE-TTTT-HHHHHHHHHTTEE---TT-TTEEEE--S-TTTGGGGTEEEEEETTEEEEEE--

Nearest PDB structures (foldseek):
  7pb4-assembly1_K  TM=3.212E-01  e=5.144E+00  Homo sapiens
  7yyh-assembly1_K  TM=2.871E-01  e=3.954E+00  Homo sapiens
  7qoo-assembly1_K  TM=2.782E-01  e=7.634E+00  Homo sapiens

Sequence (116 aa):
NQEQADAIRELSPYKQVPEVFALEAEGIFFAKDLSKSIIYSVAPPGASQHLSLLAFDIAEFDNPDVRKILAKHFWYQTVTSDLPHFTFLGVAEDELPGSGLKKLISCEREFWVPDI

Mean predicted aligned error: 6.44 Å

Solvent-accessible surface area (backbone atoms only — not comparable to full-atom values): 6932 Å² total; per-residue (Å²): 105,74,69,58,54,53,58,46,67,75,40,57,69,83,60,33,54,62,51,53,53,52,42,40,74,75,70,55,45,63,37,96,82,62,81,31,52,53,70,75,78,42,67,60,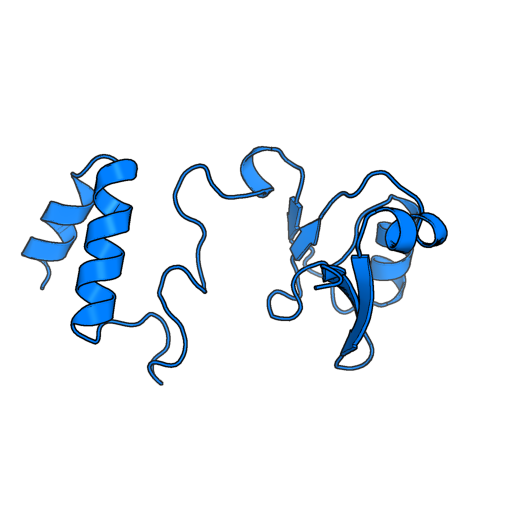88,90,68,45,50,56,80,74,68,40,28,53,74,43,90,61,49,84,40,67,68,52,48,53,54,35,43,78,70,19,31,40,35,54,45,91,90,43,73,40,43,30,34,60,70,83,51,55,79,88,50,39,57,82,73,50,29,37,84,43,81,54,95,96,38,74,31,48,32,76,66,122

Radius of gyration: 17.53 Å; Cα contacts (8 Å, |Δi|>4): 131; chains: 1; bounding box: 40×29×42 Å